Protein AF-A0A167JI01-F1 (afdb_monomer_lite)

pLDDT: mean 73.15, std 14.76, range [27.42, 93.0]

Organism: Phycomyces blakesleeanus (strain ATCC 8743b / DSM 1359 / FGSC 10004 / NBRC 33097 / NRRL 1555) (NCBI:txid763407)

Radius of gyration: 16.44 Å; chains: 1; bounding box: 38×36×46 Å

Structure (mmCIF, N/CA/C/O backbone):
data_AF-A0A167JI01-F1
#
_entry.id   AF-A0A167JI01-F1
#
loop_
_atom_site.group_PDB
_atom_site.id
_atom_site.type_symbol
_atom_site.label_atom_id
_atom_site.label_alt_id
_atom_site.label_comp_id
_atom_site.label_asym_id
_atom_site.label_entity_id
_atom_site.label_seq_id
_atom_site.pdbx_PDB_ins_code
_atom_site.Cartn_x
_atom_site.Cartn_y
_atom_site.Cartn_z
_atom_site.occupancy
_atom_site.B_iso_or_equiv
_atom_site.auth_seq_id
_atom_site.auth_comp_id
_atom_site.auth_asym_id
_atom_site.auth_atom_id
_atom_site.pdbx_PDB_model_num
ATOM 1 N N . MET A 1 1 ? 14.348 13.275 -2.120 1.00 27.42 1 MET A N 1
ATOM 2 C CA . MET A 1 1 ? 13.217 13.769 -1.313 1.00 27.42 1 MET A CA 1
ATOM 3 C C . MET A 1 1 ? 12.150 12.690 -1.395 1.00 27.42 1 MET A C 1
ATOM 5 O O . MET A 1 1 ? 11.510 12.573 -2.430 1.00 27.42 1 MET A O 1
ATOM 9 N N . LEU A 1 2 ? 12.089 11.801 -0.400 1.00 31.86 2 LEU A N 1
ATOM 10 C CA . LEU A 1 2 ? 10.989 10.843 -0.275 1.00 31.86 2 LEU A CA 1
ATOM 11 C C . LEU A 1 2 ? 9.763 11.673 0.114 1.00 31.86 2 LEU A C 1
ATOM 13 O O . LEU A 1 2 ? 9.708 12.192 1.224 1.00 31.86 2 LEU A O 1
ATOM 17 N N . PHE A 1 3 ? 8.833 11.881 -0.817 1.00 32.38 3 PHE A N 1
ATOM 18 C CA . PHE A 1 3 ? 7.494 12.361 -0.479 1.00 32.38 3 PHE A CA 1
ATOM 19 C C . PHE A 1 3 ? 6.767 11.195 0.205 1.00 32.38 3 PHE A C 1
ATOM 21 O O . PHE A 1 3 ? 6.041 10.438 -0.434 1.00 32.38 3 PHE A O 1
ATOM 28 N N . GLY A 1 4 ? 7.064 10.981 1.484 1.00 47.09 4 GLY A N 1
ATOM 29 C CA . GLY A 1 4 ? 6.397 9.988 2.316 1.00 47.09 4 GLY A CA 1
ATOM 30 C C . GLY A 1 4 ? 5.291 10.667 3.103 1.00 47.09 4 GLY A C 1
ATOM 31 O O . GLY A 1 4 ? 5.572 11.448 4.007 1.00 47.09 4 GLY A O 1
ATOM 32 N N . MET A 1 5 ? 4.036 10.401 2.751 1.00 54.34 5 MET A N 1
ATOM 33 C CA . MET A 1 5 ? 2.918 10.637 3.662 1.00 54.34 5 MET A CA 1
ATOM 34 C C . MET A 1 5 ? 3.061 9.638 4.812 1.00 54.34 5 MET A C 1
ATOM 36 O O . MET A 1 5 ? 2.648 8.491 4.672 1.00 54.34 5 MET A O 1
ATOM 40 N N . THR A 1 6 ? 3.716 10.009 5.908 1.00 59.12 6 THR A N 1
ATOM 41 C CA . THR A 1 6 ? 3.936 9.088 7.031 1.00 59.12 6 THR A CA 1
ATOM 42 C C . THR A 1 6 ? 2.622 8.827 7.766 1.00 59.12 6 THR A C 1
ATOM 44 O O . THR A 1 6 ? 1.889 9.755 8.103 1.00 59.12 6 THR A O 1
ATOM 47 N N . ILE A 1 7 ? 2.310 7.557 8.031 1.00 68.75 7 ILE A N 1
ATOM 48 C CA . ILE A 1 7 ? 1.155 7.187 8.856 1.00 68.75 7 ILE A CA 1
ATOM 49 C C . ILE A 1 7 ? 1.480 7.566 10.301 1.00 68.75 7 ILE A C 1
ATOM 51 O O . ILE A 1 7 ? 2.489 7.120 10.848 1.00 68.75 7 ILE A O 1
ATOM 55 N N . SER A 1 8 ? 0.642 8.393 10.928 1.00 69.19 8 SER A N 1
ATOM 56 C CA . SER A 1 8 ? 0.897 8.821 12.302 1.00 69.19 8 SER A CA 1
ATOM 57 C C . SER A 1 8 ? 0.802 7.633 13.277 1.00 69.19 8 SER A C 1
ATOM 59 O O . SER A 1 8 ? -0.097 6.796 13.142 1.00 69.19 8 SER A O 1
ATOM 61 N N . PRO A 1 9 ? 1.677 7.549 14.299 1.00 69.00 9 PRO A N 1
ATOM 62 C CA . PRO A 1 9 ? 1.661 6.431 15.243 1.00 69.00 9 PRO A CA 1
ATOM 63 C C . PRO A 1 9 ? 0.311 6.246 15.951 1.00 69.00 9 PRO A C 1
ATOM 65 O O . PRO A 1 9 ? -0.149 5.119 16.124 1.00 69.00 9 PRO A O 1
ATOM 68 N N . GLY A 1 10 ? -0.389 7.342 16.271 1.00 71.81 10 GLY A N 1
ATOM 69 C CA . GLY A 1 10 ? -1.728 7.292 16.873 1.00 71.81 10 GLY A CA 1
ATOM 70 C C . GLY A 1 10 ? -2.804 6.661 15.978 1.00 71.81 10 GLY A C 1
ATOM 71 O O . GLY A 1 10 ? -3.850 6.245 16.473 1.00 71.81 10 GLY A O 1
ATOM 72 N N . LYS A 1 11 ? -2.553 6.554 14.668 1.00 77.94 11 LYS A N 1
ATOM 73 C CA . LYS A 1 11 ? -3.486 5.985 13.692 1.00 77.94 11 LYS A CA 1
ATOM 74 C C . LYS A 1 11 ? -3.257 4.499 13.440 1.00 77.94 11 LYS A C 1
ATOM 76 O O . LYS A 1 11 ? -4.219 3.797 13.130 1.00 77.94 11 LYS A O 1
ATOM 81 N N . LEU A 1 12 ? -2.030 4.012 13.639 1.00 80.50 12 LEU A N 1
ATOM 82 C CA . LEU A 1 12 ? -1.641 2.620 13.384 1.00 80.50 12 LEU A CA 1
ATOM 83 C C . LEU A 1 12 ? -2.522 1.620 14.139 1.00 80.50 12 LEU A C 1
ATOM 85 O O . LEU A 1 12 ? -3.003 0.662 13.543 1.00 80.50 12 LEU A O 1
ATOM 89 N N . GLY A 1 13 ? -2.817 1.880 15.415 1.00 83.31 13 GLY A N 1
ATOM 90 C CA . GLY A 1 13 ? -3.699 1.014 16.204 1.00 83.31 13 GLY A CA 1
ATOM 91 C C . GLY A 1 13 ? -5.125 0.937 15.645 1.00 83.31 13 GLY A C 1
ATOM 92 O O . GLY A 1 13 ? -5.696 -0.148 15.553 1.00 83.31 13 GLY A O 1
ATOM 93 N N . LYS A 1 14 ? -5.688 2.072 15.203 1.00 87.44 14 LYS A N 1
ATOM 94 C CA . LYS A 1 14 ? -7.043 2.134 14.629 1.00 87.44 14 LYS A CA 1
ATOM 95 C C . LYS A 1 14 ? -7.128 1.350 13.322 1.00 87.44 14 LYS A C 1
ATOM 97 O O . LYS A 1 14 ? -8.061 0.573 13.132 1.00 87.44 14 LYS A O 1
ATOM 102 N N . VAL A 1 15 ? -6.159 1.544 12.428 1.00 86.50 15 VAL A N 1
ATOM 103 C CA . VAL A 1 15 ? -6.146 0.830 11.146 1.00 86.50 15 VAL A CA 1
ATOM 104 C C . VAL A 1 15 ? -5.854 -0.659 11.327 1.00 86.50 15 VAL A C 1
ATOM 106 O O . VAL A 1 15 ? -6.490 -1.482 10.672 1.00 86.50 15 VAL A O 1
ATOM 109 N N . ALA A 1 16 ? -4.976 -1.022 12.263 1.00 87.81 16 ALA A N 1
ATOM 110 C CA . ALA A 1 16 ? -4.672 -2.420 12.524 1.00 87.81 16 ALA A CA 1
ATOM 111 C C . ALA A 1 16 ? -5.862 -3.175 13.132 1.00 87.81 16 ALA A C 1
ATOM 113 O O . ALA A 1 16 ? -6.179 -4.281 12.690 1.00 87.81 16 ALA A O 1
ATOM 114 N N . SER A 1 17 ? -6.599 -2.542 14.054 1.00 89.62 17 SER A N 1
ATOM 115 C CA . SER A 1 17 ? -7.859 -3.093 14.572 1.00 89.62 17 SER A CA 1
ATOM 116 C C . SER A 1 17 ? -8.872 -3.319 13.452 1.00 89.62 17 SER A C 1
ATOM 118 O O . SER A 1 17 ? -9.456 -4.391 13.370 1.00 89.62 17 SER A O 1
ATOM 120 N N . ALA A 1 18 ? -9.031 -2.359 12.535 1.00 89.25 18 ALA A N 1
ATOM 121 C CA . ALA A 1 18 ? -9.982 -2.489 11.433 1.00 89.25 18 ALA A CA 1
ATOM 122 C C . ALA A 1 18 ? -9.645 -3.655 10.484 1.00 89.25 18 ALA A C 1
ATOM 124 O O . ALA A 1 18 ? -10.546 -4.306 9.955 1.00 89.25 18 ALA A O 1
ATOM 125 N N . ILE A 1 19 ? -8.356 -3.937 10.268 1.00 87.00 19 ILE A N 1
ATOM 126 C CA . ILE A 1 19 ? -7.903 -5.105 9.496 1.00 87.00 19 ILE A CA 1
ATOM 127 C C . ILE A 1 19 ? -8.186 -6.398 10.264 1.00 87.00 19 ILE A C 1
ATOM 129 O O . ILE A 1 19 ? -8.703 -7.357 9.685 1.00 87.00 19 ILE A O 1
ATOM 133 N N . TYR A 1 20 ? -7.898 -6.418 11.565 1.00 88.44 20 TYR A N 1
ATOM 134 C CA . TYR A 1 20 ? -8.162 -7.562 12.433 1.00 88.44 20 TYR A CA 1
ATOM 135 C C . TYR A 1 20 ? -9.647 -7.920 12.514 1.00 88.44 20 TYR A C 1
ATOM 137 O O . TYR A 1 20 ? -10.000 -9.082 12.320 1.00 88.44 20 TYR A O 1
ATOM 145 N N . ASP A 1 21 ? -10.523 -6.926 12.665 1.00 89.75 21 ASP A N 1
ATOM 146 C CA . ASP A 1 21 ? -11.980 -7.102 12.723 1.00 89.75 21 ASP A CA 1
ATOM 147 C C . ASP A 1 21 ? -12.563 -7.704 11.434 1.00 89.75 21 ASP A C 1
ATOM 149 O O . ASP A 1 21 ? -13.674 -8.241 11.430 1.00 89.75 21 ASP A O 1
ATOM 153 N N . LYS A 1 22 ? -11.816 -7.645 10.323 1.00 84.81 22 LYS A N 1
ATOM 154 C CA . LYS A 1 22 ? -12.181 -8.295 9.060 1.00 84.81 22 LYS A CA 1
ATOM 155 C C . LYS A 1 22 ? -11.692 -9.734 8.934 1.00 84.81 22 LYS A C 1
ATOM 157 O O . LYS A 1 22 ? -12.101 -10.388 7.982 1.00 84.81 22 LYS A O 1
ATOM 162 N N . GLY A 1 23 ? -10.908 -10.242 9.883 1.00 84.69 23 GLY A N 1
ATOM 163 C CA . GLY A 1 23 ? -10.422 -11.626 9.901 1.00 84.69 23 GLY A CA 1
ATOM 164 C C . GLY A 1 23 ? -8.921 -11.768 9.665 1.00 84.69 23 GLY A C 1
ATOM 165 O O . GLY A 1 23 ? -8.467 -12.830 9.241 1.00 84.69 23 GLY A O 1
ATOM 166 N N . ALA A 1 24 ? -8.135 -10.717 9.908 1.00 84.44 24 ALA A N 1
ATOM 167 C CA . ALA A 1 24 ? -6.694 -10.815 9.744 1.00 84.44 24 ALA A CA 1
ATOM 168 C C . ALA A 1 24 ? -6.040 -11.768 10.754 1.00 84.44 24 ALA A C 1
ATOM 170 O O . ALA A 1 24 ? -6.455 -11.874 11.902 1.00 84.44 24 ALA A O 1
ATOM 171 N N . ALA A 1 25 ? -4.948 -12.404 10.329 1.00 82.44 25 ALA A N 1
ATOM 172 C CA . ALA A 1 25 ? -4.182 -13.354 11.122 1.00 82.44 25 ALA A CA 1
ATOM 173 C C . ALA A 1 25 ? -3.492 -12.736 12.352 1.00 82.44 25 ALA A C 1
ATOM 175 O O . ALA A 1 25 ? -3.073 -13.478 13.238 1.00 82.44 25 ALA A O 1
ATOM 176 N N . SER A 1 26 ? -3.334 -11.406 12.411 1.00 84.38 26 SER A N 1
ATOM 177 C CA . SER A 1 26 ? -2.646 -10.733 13.514 1.00 84.38 26 SER A CA 1
ATOM 178 C C . SER A 1 26 ? -3.096 -9.281 13.712 1.00 84.38 26 SER A C 1
ATOM 180 O O . SER A 1 26 ? -3.499 -8.605 12.766 1.00 84.38 26 SER A O 1
ATOM 182 N N . LEU A 1 27 ? -2.981 -8.800 14.956 1.00 87.00 27 LEU A N 1
ATOM 183 C CA . LEU A 1 27 ? -3.328 -7.442 15.408 1.00 87.00 27 LEU A CA 1
ATOM 184 C C . LEU A 1 27 ? -2.295 -6.371 15.027 1.00 87.00 27 LEU A C 1
ATOM 186 O O . LEU A 1 27 ? -2.553 -5.185 15.197 1.00 87.00 27 LEU A O 1
ATOM 190 N N . ASN A 1 28 ? -1.116 -6.768 14.549 1.00 86.38 28 ASN A N 1
ATOM 191 C CA . ASN A 1 28 ? -0.039 -5.850 14.160 1.00 86.38 28 ASN A CA 1
ATOM 192 C C . ASN A 1 28 ? -0.050 -5.498 12.661 1.00 86.38 28 ASN A C 1
ATOM 194 O O . ASN A 1 28 ? 0.877 -4.838 12.192 1.00 86.38 28 ASN A O 1
ATOM 198 N N . ILE A 1 29 ? -1.055 -5.942 11.898 1.00 87.31 29 ILE A N 1
ATOM 199 C CA . ILE A 1 29 ? -1.135 -5.683 10.457 1.00 87.31 29 ILE A CA 1
ATOM 200 C C . ILE A 1 29 ? -1.861 -4.364 10.219 1.00 87.31 29 ILE A C 1
ATOM 202 O O . ILE A 1 29 ? -3.051 -4.281 10.488 1.00 87.31 29 ILE A O 1
ATOM 206 N N . PHE A 1 30 ? -1.171 -3.347 9.699 1.00 85.94 30 PHE A N 1
ATOM 207 C CA . PHE A 1 30 ? -1.713 -1.978 9.609 1.00 85.94 30 PHE A CA 1
ATOM 208 C C . PHE A 1 30 ? -2.047 -1.516 8.185 1.00 85.94 30 PHE A C 1
ATOM 210 O O . PHE A 1 30 ? -2.697 -0.483 8.005 1.00 85.94 30 PHE A O 1
ATOM 217 N N . GLY A 1 31 ? -1.610 -2.254 7.165 1.00 85.12 31 GLY A N 1
ATOM 218 C CA . GLY A 1 31 ? -1.768 -1.837 5.778 1.00 85.12 31 GLY A CA 1
ATOM 219 C C . GLY A 1 31 ? -1.583 -2.965 4.776 1.00 85.12 31 GLY A C 1
ATOM 220 O O . GLY A 1 31 ? -1.132 -4.065 5.108 1.00 85.12 31 GLY A O 1
ATOM 221 N N . LEU A 1 32 ? -1.953 -2.665 3.536 1.00 84.69 32 LEU A N 1
ATOM 222 C CA . LEU A 1 32 ? -1.812 -3.552 2.390 1.00 84.69 32 LEU A CA 1
ATOM 223 C C . LEU A 1 32 ? -0.719 -3.001 1.471 1.00 84.69 32 LEU A C 1
ATOM 225 O O . LEU A 1 32 ? -0.781 -1.833 1.095 1.00 84.69 32 LEU A O 1
ATOM 229 N N . ILE A 1 33 ? 0.270 -3.822 1.124 1.00 82.38 33 ILE A N 1
ATOM 230 C CA . ILE A 1 33 ? 1.331 -3.504 0.168 1.00 82.38 33 ILE A CA 1
ATOM 231 C C . ILE A 1 33 ? 1.055 -4.196 -1.163 1.00 82.38 33 ILE A C 1
ATOM 233 O O . ILE A 1 33 ? 0.655 -5.357 -1.212 1.00 82.38 33 ILE A O 1
ATOM 237 N N . ASP A 1 34 ? 1.289 -3.474 -2.247 1.00 78.19 34 ASP A N 1
ATOM 238 C CA . ASP A 1 34 ? 1.155 -3.995 -3.604 1.00 78.19 34 ASP A CA 1
ATOM 239 C C . ASP A 1 34 ? 2.204 -3.353 -4.543 1.00 78.19 34 ASP A C 1
ATOM 241 O O . ASP A 1 34 ? 2.864 -2.355 -4.221 1.00 78.19 34 ASP A O 1
ATOM 245 N N . GLY A 1 35 ? 2.422 -3.964 -5.700 1.00 75.94 35 GLY A N 1
ATOM 246 C CA . GLY A 1 35 ? 3.301 -3.462 -6.742 1.00 75.94 35 GLY A CA 1
ATOM 247 C C . GLY A 1 35 ? 2.508 -2.663 -7.768 1.00 75.94 35 GLY A C 1
ATOM 248 O O . GLY A 1 35 ? 1.653 -3.198 -8.465 1.00 75.94 35 GLY A O 1
ATOM 249 N N . THR A 1 36 ? 2.848 -1.391 -7.949 1.00 75.62 36 THR A N 1
ATOM 250 C CA . THR A 1 36 ? 2.280 -0.560 -9.011 1.00 75.62 36 THR A CA 1
ATOM 251 C C . THR A 1 36 ? 3.262 -0.341 -10.158 1.00 75.62 36 THR A C 1
ATOM 253 O O . THR A 1 36 ? 4.480 -0.309 -9.978 1.00 75.62 36 THR A O 1
ATOM 256 N N . MET A 1 37 ? 2.736 -0.199 -11.374 1.00 78.31 37 MET A N 1
ATOM 257 C CA . MET A 1 37 ? 3.528 0.013 -12.581 1.00 78.31 37 MET A CA 1
ATOM 258 C C . MET A 1 37 ? 3.148 1.330 -13.248 1.00 78.31 37 MET A C 1
ATOM 260 O O . MET A 1 37 ? 1.981 1.554 -13.566 1.00 78.31 37 MET A O 1
ATOM 264 N N . HIS A 1 38 ? 4.146 2.164 -13.521 1.00 82.50 38 HIS A N 1
ATOM 265 C CA . HIS A 1 38 ? 4.013 3.353 -14.349 1.00 82.50 38 HIS A CA 1
ATOM 266 C C . HIS A 1 38 ? 4.623 3.077 -15.721 1.00 82.50 38 HIS A C 1
ATOM 268 O O . HIS A 1 38 ? 5.831 2.867 -15.835 1.00 82.50 38 HIS A O 1
ATOM 274 N N . GLU A 1 39 ? 3.783 3.040 -16.752 1.00 87.31 39 GLU A N 1
ATOM 275 C CA . GLU A 1 39 ? 4.232 2.858 -18.129 1.00 87.31 39 GLU A CA 1
ATOM 276 C C . GLU A 1 39 ? 5.143 4.011 -18.560 1.00 87.31 39 GLU A C 1
ATOM 278 O O . GLU A 1 39 ? 4.874 5.179 -18.282 1.00 87.31 39 GLU A O 1
ATOM 283 N N . ILE A 1 40 ? 6.229 3.671 -19.249 1.00 88.25 40 ILE A N 1
ATOM 284 C CA . ILE A 1 40 ? 7.190 4.625 -19.791 1.00 88.25 40 ILE A CA 1
ATOM 285 C C . ILE A 1 40 ? 7.499 4.306 -21.250 1.00 88.25 40 ILE A C 1
ATOM 287 O O . ILE A 1 40 ? 7.406 3.164 -21.707 1.00 88.25 40 ILE A O 1
ATOM 291 N N . SER A 1 41 ? 7.969 5.318 -21.974 1.00 90.31 41 SER A N 1
ATOM 292 C CA . SER A 1 41 ? 8.601 5.110 -23.273 1.00 90.31 41 SER A CA 1
ATOM 293 C C . SER A 1 41 ? 9.796 4.162 -23.156 1.00 90.31 41 SER A C 1
ATOM 295 O O . SER A 1 41 ? 10.510 4.144 -22.151 1.00 90.31 41 SER A O 1
ATOM 297 N N . LYS A 1 42 ? 10.053 3.406 -24.228 1.00 90.12 42 LYS A N 1
ATOM 298 C CA . LYS A 1 42 ? 11.224 2.531 -24.342 1.00 90.12 42 LYS A CA 1
ATOM 299 C C . LYS A 1 42 ? 12.516 3.306 -24.015 1.00 90.12 42 LYS A C 1
ATOM 301 O O . LYS A 1 42 ? 12.807 4.280 -24.714 1.00 90.12 42 LYS A O 1
ATOM 306 N N . PRO A 1 43 ? 13.313 2.875 -23.017 1.00 89.38 43 PRO A N 1
ATOM 307 C CA . PRO A 1 43 ? 14.574 3.529 -22.688 1.00 89.38 43 PRO A CA 1
ATOM 308 C C . PRO A 1 43 ? 15.531 3.536 -23.889 1.00 89.38 43 PRO A C 1
ATOM 310 O O . PRO A 1 43 ? 15.697 2.516 -24.564 1.00 89.38 43 PRO A O 1
ATOM 313 N N . SER A 1 44 ? 16.178 4.675 -24.151 1.00 93.00 44 SER A N 1
ATOM 314 C CA . SER A 1 44 ? 17.136 4.834 -25.259 1.00 93.00 44 SER A CA 1
ATOM 315 C C . SER A 1 44 ? 18.468 4.118 -25.008 1.00 93.00 44 SER A C 1
ATOM 317 O O . SER A 1 44 ? 19.253 3.910 -25.933 1.00 93.00 44 SER A O 1
ATOM 319 N N . GLN A 1 45 ? 18.723 3.717 -23.762 1.00 91.94 45 GLN A N 1
ATOM 320 C CA . GLN A 1 45 ? 19.900 2.965 -23.357 1.00 91.94 45 GLN A CA 1
ATOM 321 C C . GLN A 1 45 ? 19.903 1.545 -23.947 1.00 91.94 45 GLN A C 1
ATOM 323 O O . GLN A 1 45 ? 18.895 1.026 -24.431 1.00 91.94 45 GLN A O 1
ATOM 328 N N . GLY A 1 46 ? 21.067 0.893 -23.890 1.00 90.00 46 GLY A N 1
ATOM 329 C CA . GLY A 1 46 ? 21.270 -0.431 -24.475 1.00 90.00 46 GLY A CA 1
ATOM 330 C C . GLY A 1 46 ? 20.394 -1.538 -23.873 1.00 90.00 46 GLY A C 1
ATOM 331 O O . GLY A 1 46 ? 19.767 -1.385 -22.824 1.00 90.00 46 GLY A O 1
ATOM 332 N N . ASN A 1 47 ? 20.428 -2.709 -24.518 1.00 88.06 47 ASN A N 1
ATOM 333 C CA . ASN A 1 47 ? 19.574 -3.868 -24.221 1.00 88.06 47 ASN A CA 1
ATOM 334 C C . ASN A 1 47 ? 19.504 -4.266 -22.737 1.00 88.06 47 ASN A C 1
ATOM 336 O O . ASN A 1 47 ? 18.479 -4.780 -22.303 1.00 88.06 47 ASN A O 1
ATOM 340 N N . LYS A 1 48 ? 20.570 -4.050 -21.955 1.00 87.31 48 LYS A N 1
ATOM 341 C CA . LYS A 1 48 ? 20.569 -4.338 -20.511 1.00 87.31 48 LYS A CA 1
ATOM 342 C C . LYS A 1 48 ? 19.533 -3.497 -19.758 1.00 87.31 48 LYS A C 1
ATOM 344 O O . LYS A 1 48 ? 18.764 -4.048 -18.983 1.00 87.31 48 LYS A O 1
ATOM 349 N N . VAL A 1 49 ? 19.488 -2.191 -20.026 1.00 84.88 49 VAL A N 1
ATOM 350 C CA . VAL A 1 49 ? 18.546 -1.265 -19.379 1.00 84.88 49 VAL A CA 1
ATOM 351 C C . VAL A 1 49 ? 17.127 -1.529 -19.871 1.00 84.88 49 VAL A C 1
ATOM 353 O O . VAL A 1 49 ? 16.213 -1.631 -19.065 1.00 84.88 49 VAL A O 1
ATOM 356 N N . GLN A 1 50 ? 16.941 -1.742 -21.176 1.00 87.56 50 GLN A N 1
ATOM 357 C CA . GLN A 1 50 ? 15.617 -2.060 -21.725 1.00 87.56 50 GLN A CA 1
ATOM 358 C C . GLN A 1 50 ? 15.021 -3.327 -21.103 1.00 87.56 50 GLN A C 1
ATOM 360 O O . GLN A 1 50 ? 13.862 -3.323 -20.708 1.00 87.56 50 GLN A O 1
ATOM 365 N N . LYS A 1 51 ? 15.819 -4.394 -20.948 1.00 85.81 51 LYS A N 1
ATOM 366 C CA . LYS A 1 51 ? 15.368 -5.637 -20.304 1.00 85.81 51 LYS A CA 1
ATOM 367 C C . LYS A 1 51 ? 14.957 -5.439 -18.846 1.00 85.81 51 LYS A C 1
ATOM 369 O O . LYS A 1 51 ? 14.027 -6.105 -18.413 1.00 85.81 51 LYS A O 1
ATOM 374 N N . ALA A 1 52 ? 15.622 -4.542 -18.118 1.00 83.62 52 ALA A N 1
ATOM 375 C CA . ALA A 1 52 ? 15.302 -4.270 -16.719 1.00 83.62 52 ALA A CA 1
ATOM 376 C C . ALA A 1 52 ? 13.928 -3.599 -16.544 1.00 83.62 52 ALA A C 1
ATOM 378 O O . ALA A 1 52 ? 13.207 -3.905 -15.603 1.00 83.62 52 ALA A O 1
ATOM 379 N N . PHE A 1 53 ? 13.532 -2.742 -17.489 1.00 85.75 53 PHE A N 1
ATOM 380 C CA . PHE A 1 53 ? 12.240 -2.048 -17.450 1.00 85.75 53 PHE A CA 1
ATOM 381 C C . PHE A 1 53 ? 11.149 -2.727 -18.282 1.00 85.75 53 PHE A C 1
ATOM 383 O O . PHE A 1 53 ? 10.037 -2.220 -18.351 1.00 85.75 53 PHE A O 1
ATOM 390 N N . ASN A 1 54 ? 11.433 -3.854 -18.934 1.00 84.56 54 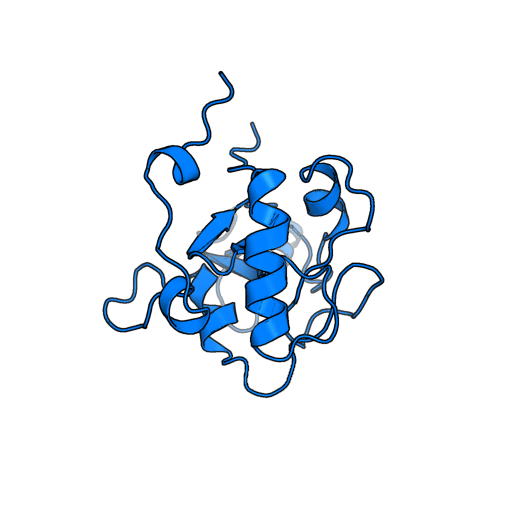ASN A N 1
ATOM 391 C CA . ASN A 1 54 ? 10.457 -4.540 -19.772 1.00 84.56 54 ASN A CA 1
ATOM 392 C C . ASN A 1 54 ? 9.466 -5.354 -18.924 1.00 84.56 54 ASN A C 1
ATOM 394 O O . ASN A 1 54 ? 9.848 -6.305 -18.240 1.00 84.56 54 ASN A O 1
ATOM 398 N N . ASN A 1 55 ? 8.176 -5.044 -19.029 1.00 81.31 55 ASN A N 1
ATOM 399 C CA . ASN A 1 55 ? 7.103 -5.900 -18.546 1.00 81.31 55 ASN A CA 1
ATOM 400 C C . ASN A 1 55 ? 6.708 -6.890 -19.649 1.00 81.31 55 ASN A C 1
ATOM 402 O O . ASN A 1 55 ? 5.868 -6.594 -20.500 1.00 81.31 55 ASN A O 1
ATOM 406 N N . GLY A 1 56 ? 7.295 -8.088 -19.607 1.00 78.75 56 GLY A N 1
ATOM 407 C CA . GLY A 1 56 ? 7.048 -9.129 -20.606 1.00 78.75 56 GLY A CA 1
ATOM 408 C C . GLY A 1 56 ? 5.583 -9.561 -20.726 1.00 78.75 56 GLY A C 1
ATOM 409 O O . GLY A 1 56 ? 5.166 -9.918 -21.820 1.00 78.75 56 GLY A O 1
ATOM 410 N N . CYS A 1 57 ? 4.800 -9.479 -19.644 1.00 75.69 57 CYS A N 1
ATOM 411 C CA . CYS A 1 57 ? 3.386 -9.867 -19.639 1.00 75.69 57 CYS A CA 1
ATOM 412 C C . CYS A 1 57 ? 2.497 -8.843 -20.368 1.00 75.69 57 CYS A C 1
ATOM 414 O O . CYS A 1 57 ? 1.540 -9.212 -21.039 1.00 75.69 57 CYS A O 1
ATOM 416 N N . LYS A 1 58 ? 2.835 -7.549 -20.271 1.00 77.62 58 LYS A N 1
ATOM 417 C CA . LYS A 1 58 ? 2.078 -6.452 -20.902 1.00 77.62 58 LYS A CA 1
ATOM 418 C C . LYS A 1 58 ? 2.737 -5.886 -22.168 1.00 77.62 58 LYS A C 1
ATOM 420 O O . LYS A 1 58 ? 2.213 -4.943 -22.745 1.00 77.62 58 LYS A O 1
ATOM 425 N N . HIS A 1 59 ? 3.874 -6.442 -22.592 1.00 84.62 59 HIS A N 1
ATOM 426 C CA . HIS A 1 59 ? 4.656 -6.004 -23.758 1.00 84.62 59 HIS A CA 1
ATOM 427 C C . HIS A 1 59 ? 5.006 -4.499 -23.779 1.00 84.62 59 HIS A C 1
ATOM 429 O O . HIS A 1 59 ? 5.109 -3.896 -24.847 1.00 84.62 59 HIS A O 1
ATOM 435 N N . LEU A 1 60 ? 5.220 -3.894 -22.608 1.00 87.56 60 LEU A N 1
ATOM 436 C CA . LEU A 1 60 ? 5.522 -2.465 -22.437 1.00 87.56 60 LEU A CA 1
ATOM 437 C C . LEU A 1 60 ? 6.717 -2.250 -21.506 1.00 87.56 60 LEU A C 1
ATOM 439 O O . LEU A 1 60 ? 7.106 -3.164 -20.777 1.00 87.56 60 LEU A O 1
ATOM 443 N N . HIS A 1 61 ? 7.289 -1.042 -21.503 1.00 88.62 61 HIS A N 1
ATOM 444 C CA . HIS A 1 61 ? 8.283 -0.666 -20.496 1.00 88.62 61 HIS A CA 1
ATOM 445 C C . HIS A 1 61 ? 7.588 0.021 -19.325 1.00 88.62 61 HIS A C 1
ATOM 447 O O . HIS A 1 61 ? 6.708 0.853 -19.532 1.00 88.62 61 HIS A O 1
ATOM 453 N N . ALA A 1 62 ? 7.974 -0.315 -18.100 1.00 86.31 62 ALA A N 1
ATOM 454 C CA . ALA A 1 62 ? 7.389 0.274 -16.909 1.00 86.31 62 ALA A CA 1
ATOM 455 C C . ALA A 1 62 ? 8.415 0.473 -15.798 1.00 86.31 62 ALA A C 1
ATOM 457 O O . ALA A 1 62 ? 9.294 -0.360 -15.573 1.00 86.31 62 ALA A O 1
ATOM 458 N N . LEU A 1 63 ? 8.237 1.566 -15.066 1.00 84.25 63 LEU A N 1
ATOM 459 C CA . LEU A 1 63 ? 8.799 1.751 -13.738 1.00 84.25 63 LEU A CA 1
ATOM 460 C C . LEU A 1 63 ? 7.908 1.020 -12.736 1.00 84.25 63 LEU A C 1
ATOM 462 O O . LEU A 1 63 ? 6.688 1.178 -12.763 1.00 84.25 63 LEU A O 1
ATOM 466 N N . LYS A 1 64 ? 8.511 0.219 -11.861 1.00 78.25 64 LYS A N 1
ATOM 467 C CA . LYS A 1 64 ? 7.797 -0.481 -10.793 1.00 78.25 64 LYS A CA 1
ATOM 468 C C . LYS A 1 64 ? 7.993 0.253 -9.483 1.00 78.25 64 LYS A C 1
ATOM 470 O O . LYS A 1 64 ? 9.131 0.498 -9.095 1.00 78.25 64 LYS A O 1
ATOM 475 N N . TYR A 1 65 ? 6.901 0.544 -8.804 1.00 79.44 65 TYR A N 1
ATOM 476 C CA . TYR A 1 65 ? 6.891 1.095 -7.461 1.00 79.44 65 TYR A CA 1
ATOM 477 C C . TYR A 1 65 ? 6.148 0.135 -6.548 1.00 79.44 65 TYR A C 1
ATOM 479 O O . TYR A 1 65 ? 5.362 -0.693 -7.005 1.00 79.44 65 TYR A O 1
ATOM 487 N N . GLN A 1 66 ? 6.386 0.258 -5.259 1.00 80.56 66 GLN A N 1
ATOM 488 C CA . GLN A 1 66 ? 5.516 -0.311 -4.244 1.00 80.56 66 GLN A CA 1
ATOM 489 C C . GLN A 1 66 ? 4.899 0.852 -3.475 1.00 80.56 66 GLN A C 1
ATOM 491 O O . GLN A 1 66 ? 5.467 1.946 -3.443 1.00 80.56 66 GLN A O 1
ATOM 496 N N . SER A 1 67 ? 3.738 0.624 -2.885 1.00 80.06 67 SER A N 1
ATOM 497 C CA . SER A 1 67 ? 3.171 1.551 -1.910 1.00 80.06 67 SER A CA 1
ATOM 498 C C . SER A 1 67 ? 2.310 0.800 -0.907 1.00 80.06 67 SER A C 1
ATOM 500 O O . SER A 1 67 ? 2.011 -0.381 -1.101 1.00 80.06 67 SER A O 1
ATOM 502 N N . ILE A 1 68 ?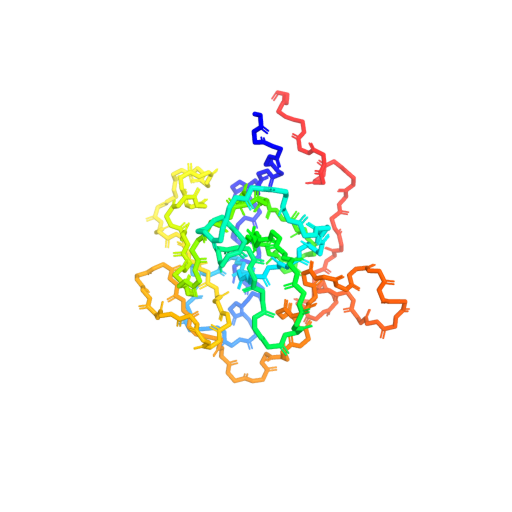 1.939 1.479 0.175 1.00 81.62 68 ILE A N 1
ATOM 503 C CA . ILE A 1 68 ? 1.051 0.940 1.204 1.00 81.62 68 ILE A CA 1
ATOM 504 C C . ILE A 1 68 ? -0.286 1.662 1.123 1.00 81.62 68 ILE A C 1
ATOM 506 O O . ILE A 1 68 ? -0.334 2.889 1.072 1.00 81.62 68 ILE A O 1
ATOM 510 N N . VAL A 1 69 ? -1.381 0.913 1.174 1.00 82.88 69 VAL A N 1
ATOM 511 C CA . VAL A 1 69 ? -2.721 1.453 1.403 1.00 82.88 69 VAL A CA 1
ATOM 512 C C . VAL A 1 69 ? -3.158 1.098 2.812 1.00 82.88 69 VAL A C 1
ATOM 514 O O . VAL A 1 69 ? -3.163 -0.073 3.195 1.00 82.88 69 VAL A O 1
ATOM 517 N N . THR A 1 70 ? -3.555 2.100 3.586 1.00 83.56 70 THR A N 1
ATOM 518 C CA . THR A 1 70 ? -4.190 1.871 4.879 1.00 83.56 70 THR A CA 1
ATOM 519 C C . THR A 1 70 ? -5.708 1.703 4.723 1.00 83.56 70 THR A C 1
ATOM 521 O O . THR A 1 70 ? -6.311 2.213 3.775 1.00 83.56 70 THR A O 1
ATOM 524 N N . PRO A 1 71 ? -6.359 0.996 5.655 1.00 84.81 71 PRO A N 1
ATOM 525 C CA . PRO A 1 71 ? -7.805 0.799 5.731 1.00 84.81 71 PRO A CA 1
ATOM 526 C C . PRO A 1 71 ? -8.678 2.032 5.527 1.00 84.81 71 PRO A C 1
ATOM 528 O O . PRO A 1 71 ? -9.738 1.926 4.927 1.00 84.81 71 PRO A O 1
ATOM 531 N N . ASP A 1 72 ? -8.251 3.199 5.993 1.00 81.00 72 ASP A N 1
ATOM 532 C CA . ASP A 1 72 ? -8.954 4.473 5.829 1.00 81.00 72 ASP A CA 1
ATOM 533 C C . ASP A 1 72 ? -8.769 5.093 4.432 1.00 81.00 72 ASP A C 1
ATOM 535 O O . ASP A 1 72 ? -9.409 6.086 4.110 1.00 81.00 72 ASP A O 1
ATOM 539 N N . GLY A 1 73 ? -7.958 4.488 3.562 1.00 77.75 73 GLY A N 1
ATOM 540 C CA . GLY A 1 73 ? -7.791 4.895 2.167 1.00 77.75 73 GLY A CA 1
ATOM 541 C C . GLY A 1 73 ? -6.631 5.855 1.910 1.00 77.75 73 GLY A C 1
ATOM 542 O O . GLY A 1 73 ? -6.555 6.416 0.815 1.00 77.75 73 GLY A O 1
ATOM 543 N N . ILE A 1 74 ? -5.716 6.045 2.867 1.00 78.88 74 ILE A N 1
ATOM 544 C CA . ILE A 1 74 ? -4.451 6.737 2.597 1.00 78.88 74 ILE A CA 1
ATOM 545 C C . ILE A 1 74 ? -3.549 5.791 1.804 1.00 78.88 74 ILE A C 1
ATOM 547 O O . ILE A 1 74 ? -3.244 4.685 2.246 1.00 78.88 74 ILE A O 1
ATOM 551 N N . THR A 1 75 ? -3.098 6.238 0.633 1.00 77.25 75 THR A N 1
ATOM 552 C CA . THR A 1 75 ? -1.972 5.615 -0.068 1.00 77.25 75 THR A CA 1
ATOM 553 C C . THR A 1 75 ? -0.699 6.327 0.365 1.00 77.25 75 THR A C 1
ATOM 555 O O . THR A 1 75 ? -0.475 7.484 0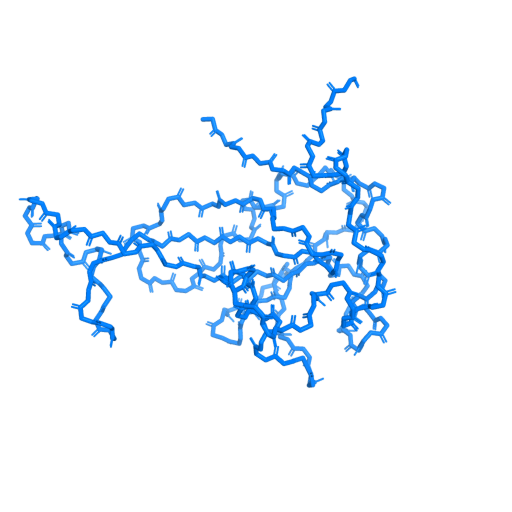.019 1.00 77.25 75 THR A O 1
ATOM 558 N N . SER A 1 76 ? 0.103 5.642 1.165 1.00 70.12 76 SER A N 1
ATOM 559 C CA . SER A 1 76 ? 1.341 6.134 1.752 1.00 70.12 76 SER A CA 1
ATOM 560 C C . SER A 1 76 ? 2.559 5.513 1.057 1.00 70.12 76 SER A C 1
ATOM 562 O O . SER A 1 76 ? 2.489 4.404 0.524 1.00 70.12 76 SER A O 1
ATOM 564 N N . ASN A 1 77 ? 3.682 6.238 1.111 1.00 66.19 77 ASN A N 1
ATOM 565 C CA . ASN A 1 77 ? 5.035 5.762 0.816 1.00 66.19 77 ASN A CA 1
ATOM 566 C C . ASN A 1 77 ? 5.188 5.089 -0.557 1.00 66.19 77 ASN A C 1
ATOM 568 O O . ASN A 1 77 ? 5.221 3.876 -0.666 1.00 66.19 77 ASN A O 1
ATOM 572 N N . PHE A 1 78 ? 5.352 5.857 -1.631 1.00 71.50 78 PHE A N 1
ATOM 573 C CA . PHE A 1 78 ? 5.802 5.263 -2.893 1.00 71.50 78 PHE A CA 1
ATOM 574 C C . PHE A 1 78 ? 7.302 4.987 -2.814 1.00 71.50 78 PHE A C 1
ATOM 576 O O . PHE A 1 78 ? 8.100 5.927 -2.863 1.00 71.50 78 PHE A O 1
ATOM 583 N N . LEU A 1 79 ? 7.693 3.718 -2.707 1.00 74.31 79 LEU A N 1
ATOM 584 C CA . LEU A 1 79 ? 9.094 3.323 -2.828 1.00 74.31 79 LEU A CA 1
ATOM 585 C C . LEU A 1 79 ? 9.396 2.768 -4.222 1.00 74.31 79 LEU A C 1
ATOM 587 O O . LEU A 1 79 ? 8.547 2.174 -4.890 1.00 74.31 79 LEU A O 1
ATOM 591 N N . GLY A 1 80 ? 10.627 3.003 -4.671 1.00 75.38 80 GLY A N 1
ATOM 592 C CA . GLY A 1 80 ? 11.076 2.746 -6.036 1.00 75.38 80 GLY A CA 1
ATOM 593 C C . GLY A 1 80 ? 11.417 4.036 -6.808 1.00 75.38 80 GLY A C 1
ATOM 594 O O . GLY A 1 80 ? 11.533 5.108 -6.214 1.00 75.38 80 GLY A O 1
ATOM 595 N N . PRO A 1 81 ? 11.609 3.958 -8.136 1.00 74.31 81 PRO A N 1
ATOM 596 C CA . PRO A 1 81 ? 11.374 2.782 -8.961 1.00 74.31 81 PRO A CA 1
ATOM 597 C C . PRO A 1 81 ? 12.413 1.677 -8.736 1.00 74.31 81 PRO A C 1
ATOM 599 O O . PRO A 1 81 ? 13.608 1.949 -8.607 1.00 74.31 81 PRO A O 1
ATOM 602 N N . TYR A 1 82 ? 11.966 0.424 -8.731 1.00 76.00 82 TYR A N 1
ATOM 603 C CA . TYR A 1 82 ? 12.836 -0.743 -8.611 1.00 76.00 82 TYR A CA 1
ATOM 604 C C . TYR A 1 82 ? 13.187 -1.314 -9.989 1.00 76.00 82 TYR A C 1
ATOM 606 O O . TYR A 1 82 ? 12.343 -1.415 -10.879 1.00 76.00 82 TYR A O 1
ATOM 614 N N . VAL A 1 83 ? 14.466 -1.654 -10.166 1.00 67.50 83 VAL A N 1
ATOM 615 C CA . VAL A 1 83 ? 15.044 -2.113 -11.444 1.00 67.50 83 VAL A CA 1
ATOM 616 C C . VAL A 1 83 ? 14.874 -3.623 -11.638 1.00 67.50 83 VAL A C 1
ATOM 618 O O . VAL A 1 83 ? 14.983 -4.117 -12.759 1.00 67.50 83 VAL A O 1
ATOM 621 N N . ASP A 1 84 ? 14.636 -4.374 -10.563 1.00 62.22 84 ASP A N 1
ATOM 622 C CA . ASP A 1 84 ? 14.549 -5.827 -10.628 1.00 62.22 84 ASP A CA 1
ATOM 623 C C . ASP A 1 84 ? 13.105 -6.340 -10.782 1.00 62.22 84 ASP A C 1
ATOM 625 O O . ASP A 1 84 ? 12.109 -5.685 -10.471 1.00 62.22 84 ASP A O 1
ATOM 629 N N . SER A 1 85 ? 13.000 -7.527 -11.376 1.00 51.81 85 SER A N 1
ATOM 630 C CA . SER A 1 85 ? 11.745 -8.226 -11.629 1.00 51.81 85 SER A CA 1
ATOM 631 C C . SER A 1 85 ? 11.342 -9.154 -10.489 1.00 51.81 85 SER A C 1
ATOM 633 O O . SER A 1 85 ? 10.395 -9.921 -10.667 1.00 51.81 85 SER A O 1
ATOM 635 N N . ARG A 1 86 ? 12.091 -9.174 -9.383 1.00 56.38 86 ARG A N 1
ATOM 636 C CA . ARG A 1 86 ? 11.787 -10.078 -8.284 1.00 56.38 86 ARG A CA 1
ATOM 637 C C . ARG A 1 86 ? 10.699 -9.411 -7.462 1.00 56.38 86 ARG A C 1
ATOM 639 O O . ARG A 1 86 ? 10.820 -8.263 -7.064 1.00 56.38 86 ARG A O 1
ATOM 646 N N . HIS A 1 87 ? 9.611 -10.137 -7.251 1.00 57.06 87 HIS A N 1
ATOM 647 C CA . HIS A 1 87 ? 8.458 -9.750 -6.436 1.00 57.06 87 HIS A CA 1
ATOM 648 C C . HIS A 1 87 ? 8.823 -9.632 -4.941 1.00 57.06 87 HIS A C 1
ATOM 650 O O . HIS A 1 87 ? 8.000 -9.870 -4.066 1.00 57.06 87 HIS A O 1
ATOM 656 N N . GLU A 1 88 ? 10.081 -9.321 -4.625 1.00 60.91 88 GLU A N 1
ATOM 657 C CA . GLU A 1 88 ? 10.552 -9.136 -3.267 1.00 60.91 88 GLU A CA 1
ATOM 658 C C . GLU A 1 88 ? 10.008 -7.790 -2.785 1.00 60.91 88 GLU A C 1
ATOM 660 O O . GLU A 1 88 ? 10.397 -6.714 -3.248 1.00 60.91 88 GLU A O 1
ATOM 665 N N . ALA A 1 89 ? 9.032 -7.849 -1.882 1.00 65.75 89 ALA A N 1
ATOM 666 C CA . ALA A 1 89 ? 8.633 -6.678 -1.127 1.00 65.75 89 ALA A CA 1
ATOM 667 C C . ALA A 1 89 ? 9.835 -6.174 -0.339 1.00 65.75 89 ALA A C 1
ATOM 669 O O . ALA A 1 89 ? 10.452 -6.929 0.417 1.00 65.75 89 ALA A O 1
ATOM 670 N N . ARG A 1 90 ? 10.119 -4.878 -0.441 1.00 76.00 90 ARG A N 1
ATOM 671 C CA . ARG A 1 90 ? 11.115 -4.233 0.417 1.00 76.00 90 ARG A CA 1
ATOM 672 C C . ARG A 1 90 ? 10.461 -3.712 1.688 1.00 76.00 90 ARG A C 1
ATOM 674 O O . ARG A 1 90 ? 10.551 -2.534 1.999 1.00 76.00 90 ARG A O 1
ATOM 681 N N . VAL A 1 91 ? 9.759 -4.600 2.398 1.00 74.50 91 VAL A N 1
ATOM 682 C CA . VAL A 1 91 ? 8.939 -4.246 3.573 1.00 74.50 91 VAL A CA 1
ATOM 683 C C . VAL A 1 91 ? 9.749 -3.519 4.636 1.00 74.50 91 VAL A C 1
ATOM 685 O O . VAL A 1 91 ? 9.260 -2.548 5.193 1.00 74.50 91 VAL A O 1
ATOM 688 N N . GLU A 1 92 ? 10.993 -3.933 4.867 1.00 75.38 92 GLU A N 1
ATOM 689 C CA . GLU A 1 92 ? 11.868 -3.288 5.851 1.00 75.38 92 GLU A CA 1
ATOM 690 C C . GLU A 1 92 ? 12.071 -1.789 5.550 1.00 75.38 92 GLU A C 1
ATOM 692 O O . GLU A 1 92 ? 12.004 -0.977 6.467 1.00 75.38 92 GLU A O 1
ATOM 697 N N . GLU A 1 93 ? 12.176 -1.388 4.270 1.00 77.44 93 GLU A N 1
ATOM 698 C CA . GLU A 1 93 ? 12.293 0.033 3.883 1.00 77.44 93 GLU A CA 1
ATOM 699 C C . GLU A 1 93 ? 11.047 0.849 4.292 1.00 77.44 93 GLU A C 1
ATOM 701 O O . GLU A 1 93 ? 11.135 2.059 4.489 1.00 77.44 93 GLU A O 1
ATOM 706 N N . TYR A 1 94 ? 9.883 0.206 4.429 1.00 75.31 94 TYR A N 1
ATOM 707 C CA . TYR A 1 94 ? 8.662 0.845 4.924 1.00 75.31 94 TYR A CA 1
ATOM 708 C C . TYR A 1 94 ? 8.590 0.897 6.442 1.00 75.31 94 TYR A C 1
ATOM 710 O O . TYR A 1 94 ? 8.062 1.865 6.988 1.00 75.31 94 TYR A O 1
ATOM 718 N N . LEU A 1 95 ? 9.076 -0.144 7.116 1.00 72.38 95 LEU A N 1
ATOM 719 C CA . LEU A 1 95 ? 9.057 -0.215 8.573 1.00 72.38 95 LEU A CA 1
ATOM 720 C C . LEU A 1 95 ? 10.004 0.807 9.192 1.00 72.38 95 LEU A C 1
ATOM 722 O O . LEU A 1 95 ? 9.633 1.406 10.190 1.00 72.38 95 LEU A O 1
ATOM 726 N N . ASP A 1 96 ? 11.140 1.096 8.553 1.00 69.38 96 ASP A N 1
ATOM 727 C CA . ASP A 1 96 ? 12.054 2.168 8.976 1.00 69.38 96 ASP A CA 1
ATOM 728 C C . ASP A 1 96 ? 11.393 3.564 8.971 1.00 69.38 96 ASP A C 1
ATOM 730 O O . ASP A 1 96 ? 11.835 4.476 9.671 1.00 69.38 96 ASP A O 1
ATOM 734 N N . ILE A 1 97 ? 10.336 3.757 8.173 1.00 64.75 97 ILE A N 1
ATOM 735 C CA . ILE A 1 97 ? 9.577 5.018 8.088 1.00 64.75 97 ILE A CA 1
ATOM 736 C C . ILE A 1 97 ? 8.502 5.091 9.184 1.00 64.75 97 ILE A C 1
ATOM 738 O O . ILE A 1 97 ? 8.057 6.182 9.553 1.00 64.75 97 ILE A O 1
ATOM 742 N N . VAL A 1 98 ? 8.067 3.944 9.710 1.00 64.75 98 VAL A N 1
ATOM 743 C CA . VAL A 1 98 ? 7.086 3.869 10.791 1.00 64.75 98 VAL A CA 1
ATOM 744 C C . VAL A 1 98 ? 7.832 3.999 12.127 1.00 64.75 98 VAL A C 1
ATOM 746 O O . VAL A 1 98 ? 8.708 3.189 12.410 1.00 64.75 98 VAL A O 1
ATOM 749 N N . PRO A 1 99 ? 7.533 5.012 12.961 1.00 60.72 99 PRO A N 1
ATOM 750 C CA . PRO A 1 99 ? 8.264 5.224 14.208 1.00 60.72 99 PRO A CA 1
ATOM 751 C C . PRO A 1 99 ? 8.140 4.031 15.165 1.00 60.72 99 PRO A C 1
ATOM 753 O O . PRO A 1 99 ? 7.110 3.356 15.197 1.00 60.72 99 PRO A O 1
ATOM 756 N N . ASP A 1 100 ? 9.211 3.822 15.939 1.00 56.19 100 ASP A N 1
ATOM 757 C CA . ASP A 1 100 ? 9.453 2.683 16.830 1.00 56.19 100 ASP A CA 1
ATOM 758 C C . ASP A 1 100 ? 8.214 2.325 17.667 1.00 56.19 100 ASP A C 1
ATOM 760 O O . ASP A 1 100 ? 7.729 3.119 18.479 1.00 56.19 100 ASP A O 1
ATOM 764 N N . ALA A 1 101 ? 7.671 1.136 17.422 1.00 57.22 101 ALA A N 1
ATOM 765 C CA . ALA A 1 101 ? 6.457 0.643 18.050 1.00 57.22 101 ALA A CA 1
ATOM 766 C C . ALA A 1 101 ? 6.751 -0.641 18.824 1.00 57.22 101 ALA A C 1
ATOM 768 O O . ALA A 1 101 ? 7.498 -1.500 18.362 1.00 57.22 101 ALA A O 1
ATOM 769 N N . GLU A 1 102 ? 6.124 -0.794 19.994 1.00 54.31 102 GLU A N 1
ATOM 770 C CA . GLU A 1 102 ? 6.370 -1.903 20.934 1.00 54.31 102 GLU A CA 1
ATOM 771 C C . GLU A 1 102 ? 6.115 -3.306 20.340 1.00 54.31 102 GLU A C 1
ATOM 773 O O . GLU A 1 102 ? 6.632 -4.302 20.849 1.00 54.31 102 GLU A O 1
ATOM 778 N N . LEU A 1 103 ? 5.353 -3.396 19.243 1.00 57.47 103 LEU A N 1
ATOM 779 C CA . LEU A 1 103 ? 5.216 -4.587 18.406 1.00 57.47 103 LEU A CA 1
ATOM 780 C C . LEU A 1 103 ? 5.706 -4.265 16.987 1.00 57.47 103 LEU A C 1
ATOM 782 O O . LEU A 1 103 ? 5.319 -3.225 16.451 1.00 57.47 103 LEU A O 1
ATOM 786 N N . PRO A 1 104 ? 6.479 -5.155 16.330 1.00 70.50 104 PRO A N 1
ATOM 787 C CA . PRO A 1 104 ? 6.875 -4.935 14.947 1.00 70.50 104 PRO A CA 1
ATOM 788 C C . PRO A 1 104 ? 5.616 -4.957 14.082 1.00 70.50 104 PRO A C 1
ATOM 790 O O . PRO A 1 104 ? 4.959 -5.992 13.961 1.00 70.50 104 PRO A O 1
ATOM 793 N N . PHE A 1 105 ? 5.245 -3.809 13.527 1.00 80.06 105 PHE A N 1
ATOM 794 C CA . PHE A 1 105 ? 4.138 -3.696 12.589 1.00 80.06 105 PHE A CA 1
ATOM 795 C C . PHE A 1 105 ? 4.385 -4.554 11.338 1.00 80.06 105 PHE A C 1
ATOM 797 O O . PHE A 1 105 ? 5.525 -4.805 10.948 1.00 80.06 105 PHE A O 1
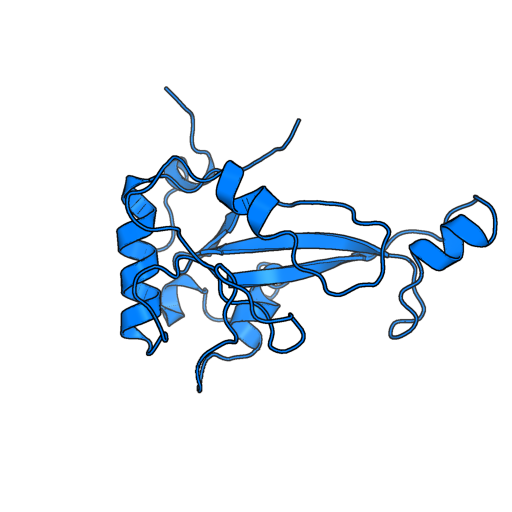ATOM 804 N N . ALA A 1 106 ? 3.307 -5.023 10.714 1.00 86.19 106 ALA A N 1
ATOM 805 C CA . ALA A 1 106 ? 3.353 -5.884 9.540 1.00 86.19 106 ALA A CA 1
ATOM 806 C C . ALA A 1 106 ? 2.357 -5.442 8.457 1.00 86.19 106 ALA A C 1
ATOM 808 O O . ALA A 1 106 ? 1.450 -4.640 8.696 1.00 86.19 106 ALA A O 1
ATOM 809 N N . LEU A 1 107 ? 2.528 -5.984 7.254 1.00 86.25 107 LEU A N 1
ATOM 810 C CA . LEU A 1 107 ? 1.710 -5.691 6.079 1.00 86.25 107 LEU A CA 1
ATOM 811 C C . LEU A 1 107 ? 1.086 -6.963 5.511 1.00 86.25 107 LEU A C 1
ATOM 813 O O . LEU A 1 107 ? 1.632 -8.056 5.670 1.00 86.25 107 LEU A O 1
ATOM 817 N N . TYR A 1 108 ? -0.024 -6.806 4.794 1.00 87.50 108 TYR A N 1
ATOM 818 C CA . TYR A 1 108 ? -0.492 -7.816 3.848 1.00 87.50 108 TYR A CA 1
ATOM 819 C C . TYR A 1 108 ? 0.014 -7.510 2.450 1.00 87.50 108 TYR A C 1
ATOM 821 O O . 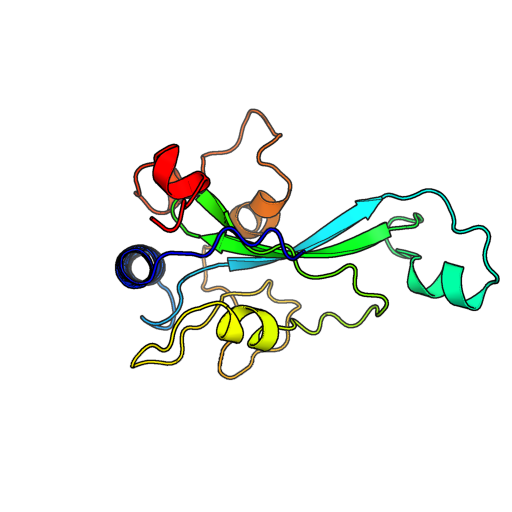TYR A 1 108 ? -0.241 -6.421 1.949 1.00 87.50 108 TYR A O 1
ATOM 829 N N . GLY A 1 109 ? 0.688 -8.466 1.821 1.00 81.06 109 GLY A N 1
ATOM 830 C CA . GLY A 1 109 ? 1.039 -8.403 0.403 1.00 81.06 109 GLY A CA 1
ATOM 831 C C . GLY A 1 109 ? 0.055 -9.193 -0.446 1.00 81.06 109 GLY A C 1
ATOM 832 O O . GLY A 1 109 ? -0.665 -10.035 0.079 1.00 81.06 109 GLY A O 1
ATOM 833 N N . ASP A 1 110 ? 0.051 -8.961 -1.755 1.00 74.81 110 ASP A N 1
ATOM 834 C CA . ASP A 1 110 ? -0.531 -9.901 -2.722 1.00 74.81 110 ASP A CA 1
ATOM 835 C C . ASP A 1 110 ? 0.012 -11.345 -2.503 1.00 74.81 110 ASP A C 1
ATOM 837 O O . ASP A 1 110 ? 1.156 -11.500 -2.064 1.00 74.81 110 ASP A O 1
ATOM 841 N N . PRO A 1 111 ? -0.762 -12.417 -2.769 1.00 73.25 111 PRO A N 1
ATOM 842 C CA . PRO A 1 111 ? -0.293 -13.798 -2.594 1.00 73.25 111 PRO A CA 1
ATOM 843 C C . PRO A 1 111 ? 1.006 -14.154 -3.337 1.00 73.25 111 PRO A C 1
ATOM 845 O O . PRO A 1 111 ? 1.691 -15.093 -2.927 1.00 73.25 111 PRO A O 1
ATOM 848 N N . ASP A 1 112 ? 1.361 -13.420 -4.396 1.00 72.25 112 ASP A N 1
ATOM 849 C CA . ASP A 1 112 ? 2.621 -13.605 -5.128 1.00 72.25 112 ASP A CA 1
ATOM 850 C C . ASP A 1 112 ? 3.858 -13.123 -4.338 1.00 72.25 112 ASP A C 1
ATOM 852 O O . ASP A 1 112 ? 5.001 -13.407 -4.723 1.00 72.25 112 ASP A O 1
ATOM 856 N N . TYR A 1 113 ? 3.665 -12.410 -3.223 1.00 75.38 113 TYR A N 1
ATOM 857 C CA . TYR A 1 113 ? 4.745 -12.031 -2.319 1.00 75.38 113 TYR A CA 1
ATOM 858 C C . TYR A 1 113 ? 5.182 -13.192 -1.419 1.00 75.38 113 TYR A C 1
ATOM 860 O O . TYR A 1 113 ? 4.379 -13.935 -0.855 1.00 75.38 113 TYR A O 1
ATOM 868 N N . MET A 1 114 ? 6.494 -13.305 -1.199 1.00 74.44 114 MET A N 1
ATOM 869 C CA . MET A 1 114 ? 7.029 -14.246 -0.214 1.00 74.44 114 MET A CA 1
ATOM 870 C C . MET A 1 114 ? 6.681 -13.792 1.209 1.00 74.44 114 MET A C 1
ATOM 872 O O . MET A 1 114 ? 7.028 -12.684 1.614 1.00 74.44 114 MET A O 1
ATOM 876 N N . ILE A 1 115 ? 6.046 -14.677 1.980 1.00 77.31 115 ILE A N 1
ATOM 877 C CA . ILE A 1 115 ? 5.734 -14.449 3.398 1.00 77.31 115 ILE A CA 1
ATOM 878 C C . ILE A 1 115 ? 7.034 -14.231 4.190 1.00 77.31 115 ILE A C 1
ATOM 880 O O . ILE A 1 115 ? 8.007 -14.972 4.027 1.00 77.31 115 ILE A O 1
ATOM 884 N N . SER A 1 116 ? 7.042 -13.232 5.073 1.00 78.81 116 SER A N 1
ATOM 885 C CA . SER A 1 116 ? 8.169 -12.894 5.950 1.00 78.81 116 SER A CA 1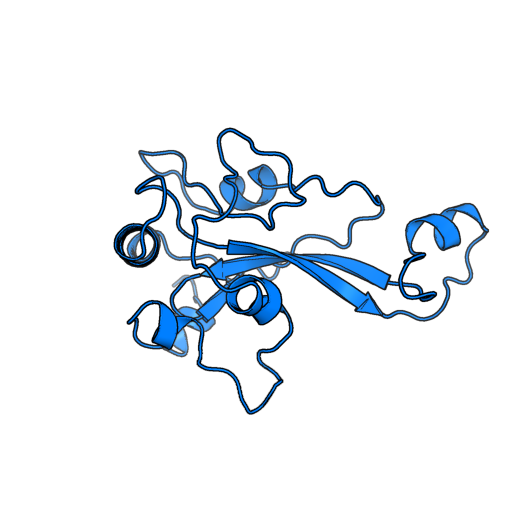
ATOM 886 C C . SER A 1 116 ? 7.682 -12.521 7.357 1.00 78.81 116 SER A C 1
ATOM 888 O O . SER A 1 116 ? 6.485 -12.530 7.634 1.00 78.81 116 SER A O 1
ATOM 890 N N . LYS A 1 117 ? 8.598 -12.168 8.273 1.00 78.25 117 LYS A N 1
ATOM 891 C CA . LYS A 1 117 ? 8.245 -11.742 9.643 1.00 78.25 117 LYS A CA 1
ATOM 892 C C . LYS A 1 117 ? 7.266 -10.557 9.660 1.00 78.25 117 LYS A C 1
ATOM 894 O O . LYS A 1 117 ? 6.429 -10.470 10.557 1.00 78.25 117 LYS A O 1
ATOM 899 N N . CYS A 1 118 ? 7.378 -9.671 8.674 1.00 84.00 118 CYS A N 1
ATOM 900 C CA . CYS A 1 118 ? 6.614 -8.431 8.598 1.00 84.00 118 CYS A CA 1
ATOM 901 C C . CYS A 1 118 ? 5.688 -8.374 7.372 1.00 84.00 118 CYS A C 1
ATOM 903 O O . CYS A 1 118 ? 5.091 -7.333 7.104 1.00 84.00 118 CYS A O 1
ATOM 905 N N . LEU A 1 119 ? 5.558 -9.483 6.634 1.00 84.56 119 LEU A N 1
ATOM 906 C CA . LEU A 1 119 ? 4.705 -9.593 5.455 1.00 84.56 119 LEU A CA 1
ATOM 907 C C . LEU A 1 119 ? 3.895 -10.882 5.486 1.00 84.56 119 LEU A C 1
ATOM 909 O O . LEU A 1 119 ? 4.453 -11.977 5.457 1.00 84.56 119 LEU A O 1
ATOM 913 N N . TYR A 1 120 ? 2.579 -10.739 5.484 1.00 84.00 120 TYR A N 1
ATOM 914 C CA . TYR A 1 120 ? 1.638 -11.847 5.489 1.00 84.00 120 TYR A CA 1
ATOM 915 C C . TYR A 1 120 ? 0.944 -11.974 4.130 1.00 84.00 120 TYR A C 1
ATOM 917 O O . TYR A 1 120 ? 0.799 -10.995 3.396 1.00 84.00 120 TYR A O 1
ATOM 925 N N . SER A 1 121 ? 0.471 -13.183 3.826 1.00 79.38 121 SER A N 1
ATOM 926 C CA . SER A 1 121 ? -0.485 -13.420 2.738 1.00 79.38 121 SER A CA 1
ATOM 927 C C . SER A 1 121 ? -1.882 -12.965 3.172 1.00 79.38 121 SER A C 1
ATOM 929 O O . SER A 1 121 ? -2.204 -13.125 4.351 1.00 79.38 121 SER A O 1
ATOM 931 N N . PRO A 1 122 ? -2.740 -12.462 2.267 1.00 73.38 122 PRO A N 1
ATOM 932 C CA . PRO A 1 122 ? -4.080 -12.009 2.620 1.00 73.38 122 PRO A CA 1
ATOM 933 C C . PRO A 1 122 ? -4.920 -13.148 3.206 1.00 73.38 122 PRO A C 1
ATOM 935 O O . PRO A 1 122 ? -4.750 -14.309 2.831 1.00 73.38 122 PRO A O 1
ATOM 938 N N . PHE A 1 123 ? -5.853 -12.809 4.096 1.00 71.00 123 PHE A N 1
ATOM 939 C CA . PHE A 1 123 ? -6.840 -13.755 4.621 1.00 71.00 123 PHE A CA 1
ATOM 940 C C . PHE A 1 123 ? -8.009 -13.957 3.639 1.00 71.00 123 PHE A C 1
ATOM 942 O O . PHE A 1 123 ? -8.229 -13.150 2.729 1.00 71.00 123 PHE A O 1
ATOM 949 N N . GLU A 1 124 ? -8.768 -15.043 3.815 1.00 67.25 124 GLU A N 1
ATOM 950 C CA . GLU A 1 124 ? -9.888 -15.379 2.931 1.00 67.25 124 GLU A CA 1
ATOM 951 C C . GLU A 1 124 ? -10.950 -14.269 2.885 1.00 67.25 124 GLU A C 1
ATOM 953 O O . GLU A 1 124 ? -11.345 -13.707 3.903 1.00 67.25 124 GLU A O 1
ATOM 958 N N . GLY A 1 125 ? -11.446 -13.963 1.684 1.00 62.84 125 GLY A N 1
ATOM 959 C CA . GLY A 1 125 ? -12.518 -12.983 1.488 1.00 62.84 125 GLY A CA 1
ATOM 960 C C . GLY A 1 125 ? -12.058 -11.532 1.319 1.00 62.84 125 GLY A C 1
ATOM 961 O O . GLY A 1 125 ? -12.882 -10.689 0.958 1.00 62.84 125 GLY A O 1
ATOM 962 N N . VAL A 1 126 ? -10.762 -11.224 1.471 1.00 64.00 126 VAL A N 1
ATOM 963 C CA . VAL A 1 126 ? -10.227 -9.935 1.005 1.00 64.00 126 VAL A CA 1
ATOM 964 C C . VAL A 1 126 ? -10.241 -9.931 -0.516 1.00 64.00 126 VAL A C 1
ATOM 966 O O . VAL A 1 126 ? -9.514 -10.674 -1.171 1.00 64.00 126 VAL A O 1
ATOM 969 N N . SER A 1 127 ? -11.093 -9.089 -1.094 1.00 59.06 127 SER A N 1
ATOM 970 C CA . SER A 1 127 ? -11.156 -8.942 -2.543 1.00 59.06 127 SER A CA 1
ATOM 971 C C . SER A 1 127 ? -9.797 -8.506 -3.094 1.00 59.06 127 SER A C 1
ATOM 973 O O . SER A 1 127 ? -9.221 -7.527 -2.613 1.00 59.06 127 SER A O 1
ATOM 975 N N . LEU A 1 128 ? -9.353 -9.136 -4.190 1.00 54.00 128 LEU A N 1
ATOM 976 C CA . LEU A 1 128 ? -8.246 -8.632 -5.010 1.00 54.00 128 LEU A CA 1
ATOM 977 C C . LEU A 1 128 ? -8.443 -7.149 -5.358 1.00 54.00 128 LEU A C 1
ATOM 979 O O . LEU A 1 128 ? -7.472 -6.446 -5.593 1.00 54.00 128 LEU A O 1
ATOM 983 N N . SER A 1 129 ? -9.680 -6.638 -5.390 1.00 49.75 129 SER A N 1
ATOM 984 C CA . SER A 1 129 ? -9.953 -5.215 -5.602 1.00 49.75 129 SER A CA 1
ATOM 985 C C . SER A 1 129 ? -9.379 -4.308 -4.512 1.00 49.75 129 SER A C 1
ATOM 987 O O . SER A 1 129 ? -9.078 -3.171 -4.837 1.00 49.75 129 SER A O 1
ATOM 989 N N . VAL A 1 130 ? -9.239 -4.770 -3.262 1.00 55.06 130 VAL A N 1
ATOM 990 C CA . VAL A 1 130 ? -8.629 -4.000 -2.160 1.00 55.06 130 VAL A CA 1
ATOM 991 C C . VAL A 1 130 ? -7.121 -3.852 -2.382 1.00 55.06 130 VAL A C 1
ATOM 993 O O . VAL A 1 130 ? -6.596 -2.764 -2.177 1.00 55.06 130 VAL A O 1
ATOM 996 N N . PHE A 1 131 ? -6.450 -4.886 -2.900 1.00 54.44 131 PHE A N 1
ATOM 997 C CA . PHE A 1 131 ? -5.050 -4.805 -3.344 1.00 54.44 131 PHE A CA 1
ATOM 998 C C . PHE A 1 131 ? -4.915 -3.964 -4.623 1.00 54.44 131 PHE A C 1
ATOM 1000 O O . PHE A 1 131 ? -4.211 -2.961 -4.651 1.00 54.44 131 PHE A O 1
ATOM 1007 N N . ASN A 1 132 ? -5.748 -4.242 -5.630 1.00 51.06 132 ASN A N 1
ATOM 1008 C CA . ASN A 1 132 ? -5.818 -3.478 -6.880 1.00 51.06 132 ASN A CA 1
ATOM 1009 C C . ASN A 1 132 ? -6.318 -2.023 -6.704 1.00 51.06 132 ASN A C 1
ATOM 1011 O O . ASN A 1 132 ? -6.335 -1.257 -7.674 1.00 51.06 132 ASN A O 1
ATOM 1015 N N . ASN A 1 133 ? -6.772 -1.619 -5.511 1.00 47.62 133 ASN A N 1
ATOM 1016 C CA . ASN A 1 133 ? -7.209 -0.247 -5.235 1.00 47.62 133 ASN A CA 1
ATOM 1017 C C . ASN A 1 133 ? -6.035 0.732 -5.167 1.00 47.62 133 ASN A C 1
ATOM 1019 O O . ASN A 1 133 ? -6.269 1.933 -5.277 1.00 47.62 133 ASN A O 1
ATOM 1023 N N . MET A 1 134 ? -4.791 0.253 -5.104 1.00 48.50 134 MET A N 1
ATOM 1024 C CA . MET A 1 134 ? -3.628 1.136 -5.139 1.00 48.50 134 MET A CA 1
ATOM 1025 C C . MET A 1 134 ? -3.432 1.857 -6.485 1.00 48.50 134 MET A C 1
ATOM 1027 O O . MET A 1 134 ? -2.733 2.865 -6.551 1.00 48.50 134 MET A O 1
ATOM 1031 N N . ILE A 1 135 ? -4.102 1.396 -7.552 1.00 40.94 135 ILE A N 1
ATOM 1032 C CA . ILE A 1 135 ? -4.120 2.052 -8.874 1.00 40.94 135 ILE A CA 1
ATOM 1033 C C . ILE A 1 135 ? -5.482 2.654 -9.251 1.00 40.94 135 ILE A C 1
ATOM 1035 O O . ILE A 1 135 ? -5.558 3.508 -10.137 1.00 40.94 135 ILE A O 1
ATOM 1039 N N . HIS A 1 136 ? -6.572 2.281 -8.577 1.00 43.94 136 HIS A N 1
ATOM 1040 C CA . HIS A 1 136 ? -7.923 2.598 -9.052 1.00 43.94 136 HIS A CA 1
ATOM 1041 C C . HIS A 1 136 ? -8.693 3.655 -8.257 1.00 43.94 136 HIS A C 1
ATOM 1043 O O . HIS A 1 136 ? -9.894 3.802 -8.482 1.00 43.94 136 HIS A O 1
ATOM 1049 N N . CYS A 1 137 ? -8.021 4.511 -7.481 1.00 36.50 137 CYS A N 1
ATOM 1050 C CA . CYS A 1 137 ? -8.618 5.774 -7.008 1.00 36.50 137 CYS A CA 1
ATOM 1051 C C . CYS A 1 137 ? -9.152 6.666 -8.159 1.00 36.50 137 CYS A C 1
ATOM 1053 O O . CYS A 1 137 ? -9.906 7.604 -7.924 1.00 36.50 137 CYS A O 1
ATOM 1055 N N . THR A 1 138 ? -8.808 6.363 -9.418 1.00 38.56 138 THR A N 1
ATOM 1056 C CA . THR A 1 138 ? -9.324 7.017 -10.635 1.00 38.56 138 THR A CA 1
ATOM 1057 C C . THR A 1 138 ? -10.527 6.304 -11.280 1.00 38.56 138 THR A C 1
ATOM 1059 O O . THR A 1 138 ? -11.155 6.848 -12.192 1.00 38.56 138 THR A O 1
ATOM 1062 N N . GLY A 1 139 ? -10.888 5.098 -10.828 1.00 41.31 139 GLY A N 1
ATOM 1063 C CA . GLY A 1 139 ? -12.037 4.341 -11.323 1.00 41.31 139 GLY A CA 1
ATOM 1064 C C . GLY A 1 139 ? -13.317 4.749 -10.598 1.00 41.31 139 GLY A C 1
ATOM 1065 O O . GLY A 1 139 ? -13.548 4.325 -9.473 1.00 41.31 139 GLY A O 1
ATOM 1066 N N . ARG A 1 140 ? -14.182 5.525 -11.262 1.00 41.03 140 ARG A N 1
ATOM 1067 C CA . ARG A 1 140 ? -15.422 6.140 -10.731 1.00 41.03 140 ARG A CA 1
ATOM 1068 C C . ARG A 1 140 ? -16.458 5.210 -10.050 1.00 41.03 140 ARG A C 1
ATOM 1070 O O . ARG A 1 140 ? -17.477 5.719 -9.609 1.00 41.03 140 ARG A O 1
ATOM 1077 N N . ASN A 1 141 ? -16.235 3.894 -9.954 1.00 44.78 141 ASN A N 1
ATOM 1078 C CA . ASN A 1 141 ? -17.254 2.893 -9.590 1.00 44.78 141 ASN A CA 1
ATOM 1079 C C . ASN A 1 141 ? -16.816 1.831 -8.552 1.00 44.78 141 ASN A C 1
ATOM 1081 O O . ASN A 1 141 ? -17.407 0.753 -8.510 1.00 44.78 141 ASN A O 1
ATOM 1085 N N . ARG A 1 142 ? -15.798 2.075 -7.713 1.00 52.41 142 ARG A N 1
ATOM 1086 C CA . ARG A 1 142 ? -15.450 1.151 -6.609 1.00 52.41 142 ARG A CA 1
ATOM 1087 C C . ARG A 1 142 ? -15.730 1.774 -5.245 1.00 52.41 142 ARG A C 1
ATOM 1089 O O . ARG A 1 142 ? -15.538 2.973 -5.065 1.00 52.41 142 ARG A O 1
ATOM 1096 N N . SER A 1 143 ? -16.183 0.954 -4.292 1.00 55.03 143 SER A N 1
ATOM 1097 C CA . SER A 1 143 ? -16.325 1.374 -2.897 1.00 55.03 143 SER A CA 1
ATOM 1098 C C . SER A 1 143 ? -14.949 1.782 -2.354 1.00 55.03 143 SER A C 1
ATOM 1100 O O . SER A 1 143 ? -14.003 1.000 -2.511 1.00 55.03 143 SER A O 1
ATOM 1102 N N . PRO A 1 144 ? -14.821 2.961 -1.723 1.00 65.81 144 PRO A N 1
ATOM 1103 C CA . PRO A 1 144 ? -13.589 3.370 -1.060 1.00 65.81 144 PRO A CA 1
ATOM 1104 C C . PRO A 1 144 ? -13.088 2.287 -0.099 1.00 65.81 144 PRO A C 1
ATOM 1106 O O . PRO A 1 144 ? -13.893 1.625 0.560 1.00 65.81 144 PRO A O 1
ATOM 1109 N N . THR A 1 145 ? -11.766 2.113 -0.003 1.00 75.25 145 THR A N 1
ATOM 1110 C CA . THR A 1 145 ? -11.134 1.182 0.951 1.00 75.25 145 THR A CA 1
ATOM 1111 C C . THR A 1 145 ? -11.682 1.395 2.369 1.00 75.25 145 THR A C 1
ATOM 1113 O O . THR A 1 145 ? -12.068 0.431 3.027 1.00 75.25 145 THR A O 1
ATOM 1116 N N . SER A 1 146 ? -11.877 2.656 2.766 1.00 77.81 146 SER A N 1
ATOM 1117 C CA . SER A 1 146 ? -12.499 3.057 4.033 1.00 77.81 146 SER A CA 1
ATOM 1118 C C . SER A 1 146 ? -13.890 2.462 4.257 1.00 77.81 146 SER A C 1
ATOM 1120 O O . SER A 1 146 ? -14.162 1.929 5.330 1.00 77.81 146 SER A O 1
ATOM 1122 N N . SER A 1 147 ? -14.746 2.429 3.233 1.00 81.25 147 SER A N 1
ATOM 1123 C CA . SER A 1 147 ? -16.082 1.829 3.326 1.00 81.25 147 SER A CA 1
ATOM 1124 C C . SER A 1 147 ? -16.039 0.317 3.560 1.00 81.25 147 SER A C 1
ATOM 1126 O O . SER A 1 147 ? -16.866 -0.201 4.306 1.00 81.25 147 SER A O 1
ATOM 1128 N N . TYR A 1 148 ? -15.076 -0.397 2.963 1.00 81.19 148 TYR A N 1
ATOM 1129 C CA . TYR A 1 148 ? -14.906 -1.835 3.207 1.00 81.19 148 TYR A CA 1
ATOM 1130 C C . TYR A 1 148 ? -14.523 -2.104 4.666 1.00 81.19 148 TYR A C 1
ATOM 1132 O O . TYR A 1 148 ? -15.108 -2.980 5.307 1.00 81.19 148 TYR A O 1
ATOM 1140 N N . PHE A 1 149 ? -13.584 -1.321 5.203 1.00 83.75 149 PHE A N 1
ATOM 1141 C CA . PHE A 1 149 ? -13.100 -1.450 6.579 1.00 83.75 149 PHE A CA 1
ATOM 1142 C C . PHE A 1 149 ? -13.993 -0.773 7.628 1.00 83.75 149 PHE A C 1
ATOM 1144 O O . PHE A 1 149 ? -13.746 -0.937 8.817 1.00 83.75 149 PHE A O 1
ATOM 1151 N N . GLY A 1 150 ? -15.053 -0.068 7.220 1.00 85.50 150 GLY A N 1
ATOM 1152 C CA . GLY A 1 150 ? -15.945 0.637 8.145 1.00 85.50 150 GLY A CA 1
ATOM 1153 C C . GLY A 1 150 ? -15.272 1.825 8.838 1.00 85.50 150 GLY A C 1
ATOM 1154 O O . GLY A 1 150 ? -15.596 2.130 9.982 1.00 85.50 150 GLY A O 1
ATOM 1155 N N . LEU A 1 151 ? -14.317 2.466 8.164 1.00 85.50 151 LEU A N 1
ATOM 1156 C CA . LEU A 1 151 ? -13.632 3.660 8.643 1.00 85.50 151 LEU A CA 1
ATOM 1157 C C . LEU A 1 151 ? -14.136 4.900 7.906 1.00 85.50 151 LEU A C 1
ATOM 1159 O O . LEU A 1 151 ? -14.500 4.837 6.731 1.00 85.50 151 LEU A O 1
ATOM 1163 N N . ASP A 1 152 ? -14.104 6.041 8.587 1.00 87.50 152 ASP A N 1
ATOM 1164 C CA . ASP A 1 152 ? -14.278 7.330 7.929 1.00 87.50 152 ASP A CA 1
ATOM 1165 C C . ASP A 1 152 ? -13.075 7.621 7.017 1.00 87.50 152 ASP A C 1
ATOM 1167 O O . ASP A 1 152 ? -11.940 7.285 7.381 1.00 87.50 152 ASP A O 1
ATOM 1171 N N . PRO A 1 153 ? -13.288 8.238 5.839 1.00 82.94 153 PRO A N 1
ATOM 1172 C CA . PRO A 1 153 ? -12.194 8.744 5.025 1.00 82.94 153 PRO A CA 1
ATOM 1173 C C . PRO A 1 153 ? -11.332 9.756 5.800 1.00 82.94 153 PRO A C 1
ATOM 1175 O O . PRO A 1 153 ? -11.847 10.439 6.691 1.00 82.94 153 PRO A O 1
ATOM 1178 N N . PRO A 1 154 ? -10.050 9.915 5.442 1.00 80.44 154 PRO A N 1
ATOM 1179 C CA . PRO A 1 154 ? -9.139 10.783 6.165 1.00 80.44 154 PRO A CA 1
ATOM 1180 C C . PRO A 1 154 ? -9.472 12.256 5.919 1.00 80.44 154 PRO A C 1
ATOM 1182 O O . PRO A 1 154 ? -9.915 12.639 4.830 1.00 80.44 154 PRO A O 1
ATOM 1185 N N . THR A 1 155 ? -9.214 13.106 6.907 1.00 84.00 155 THR A N 1
ATOM 1186 C CA . THR A 1 155 ? -9.273 14.558 6.723 1.00 84.00 155 THR A CA 1
ATOM 1187 C C . THR A 1 155 ? -8.105 15.040 5.862 1.00 84.00 155 THR A C 1
ATOM 1189 O O . THR A 1 155 ? -7.082 14.370 5.723 1.00 84.00 155 THR A O 1
ATOM 1192 N N . LEU A 1 156 ? -8.218 16.246 5.300 1.00 78.94 156 LEU A N 1
ATOM 1193 C CA . LEU A 1 156 ? -7.127 16.847 4.528 1.00 78.94 156 LEU A CA 1
ATOM 1194 C C . LEU A 1 156 ? -5.833 16.983 5.351 1.00 78.94 156 LEU A C 1
ATOM 1196 O O . LEU A 1 156 ? -4.741 16.807 4.820 1.00 78.94 156 LEU A O 1
ATOM 1200 N N . GLU A 1 157 ? -5.949 17.254 6.649 1.00 79.31 157 GLU A N 1
ATOM 1201 C CA . GLU A 1 157 ? -4.804 17.342 7.561 1.00 79.31 157 GLU A CA 1
ATOM 1202 C C . GLU A 1 157 ? -4.114 15.985 7.730 1.00 79.31 157 GLU A C 1
ATOM 1204 O O . GLU A 1 157 ? -2.886 15.911 7.718 1.00 79.31 157 GLU A O 1
ATOM 1209 N N . GLU A 1 158 ? -4.892 14.902 7.804 1.00 76.06 158 GLU A N 1
ATOM 1210 C CA . GLU A 1 158 ? -4.362 13.537 7.850 1.00 76.06 158 GLU A CA 1
ATOM 1211 C C . GLU A 1 158 ? -3.677 13.126 6.538 1.00 76.06 158 GLU A C 1
ATOM 1213 O O . GLU A 1 158 ? -2.746 12.325 6.574 1.00 76.06 158 GLU A O 1
ATOM 1218 N N . TYR A 1 159 ? -4.096 13.682 5.393 1.00 72.38 159 TYR A N 1
ATOM 1219 C CA . TYR A 1 159 ? -3.401 13.499 4.113 1.00 72.38 159 TYR A CA 1
ATOM 1220 C C . TYR A 1 159 ? -2.080 14.277 4.047 1.00 72.38 159 TYR A C 1
ATOM 1222 O O . TYR A 1 159 ? -1.084 13.763 3.544 1.00 72.38 159 TYR A O 1
ATOM 1230 N N . ILE A 1 160 ? -2.071 15.533 4.496 1.00 71.19 160 ILE A N 1
ATOM 1231 C CA . ILE A 1 160 ? -0.926 16.432 4.292 1.00 71.19 160 ILE A CA 1
ATOM 1232 C C . ILE A 1 160 ? 0.147 16.240 5.371 1.00 71.19 160 ILE A C 1
ATOM 1234 O O . ILE A 1 160 ? 1.300 16.563 5.105 1.00 71.19 160 ILE A O 1
ATOM 1238 N N . TRP A 1 161 ? -0.219 15.706 6.545 1.00 63.41 161 TRP A N 1
ATOM 1239 C CA . TRP A 1 161 ? 0.652 15.470 7.703 1.00 63.41 161 TRP A CA 1
ATOM 1240 C C . TRP A 1 161 ? 1.779 16.508 7.815 1.00 63.41 161 TRP A C 1
ATOM 1242 O O . TRP A 1 161 ? 2.947 16.251 7.523 1.00 63.41 161 TRP A O 1
ATOM 1252 N N . ILE A 1 162 ? 1.414 17.732 8.194 1.00 48.75 162 ILE A N 1
ATOM 1253 C CA . ILE A 1 162 ? 2.410 18.755 8.506 1.00 48.75 162 ILE A CA 1
ATOM 1254 C C . ILE A 1 162 ? 2.914 18.441 9.913 1.00 48.75 162 ILE A C 1
ATOM 1256 O O . ILE A 1 162 ? 2.171 18.596 10.878 1.00 48.75 162 ILE A O 1
ATOM 1260 N N . ASN A 1 163 ? 4.166 17.998 10.028 1.00 43.12 163 ASN A N 1
ATOM 1261 C CA . ASN A 1 163 ? 4.909 18.103 11.282 1.00 43.12 163 ASN A CA 1
ATOM 1262 C C . ASN A 1 163 ? 4.946 19.584 11.691 1.00 43.12 163 ASN A C 1
ATOM 1264 O O . ASN A 1 163 ? 5.784 20.337 11.191 1.00 43.12 163 ASN A O 1
ATOM 1268 N N . THR A 1 164 ? 4.018 20.013 12.541 1.00 39.94 164 THR A N 1
ATOM 1269 C CA . THR A 1 164 ? 4.240 21.155 13.439 1.00 39.94 164 THR A CA 1
ATOM 1270 C C . THR A 1 164 ? 5.040 20.714 14.646 1.00 39.94 164 THR A C 1
ATOM 1272 O O . THR A 1 164 ? 4.709 19.636 15.188 1.00 39.94 164 THR A O 1
#

Secondary structure (DSSP, 8-state):
-----PPPHHHHHHHHHHHHTTT-S-TTEEEEEEEEEEEEPPPSS-HHHHHHHEETTTTEEEEEEEEEE-TTS-EEEEEEEE--------HHHHHTTS---SS--EEEEPTTSPPBTTEEPPPTT--HHHHTHHHHTT-TTS--HHHHHT-PPPPHHHHH----

Foldseek 3Di:
DFPFLFQDPVCQQVQLVLLVVVPDPDSQAFWAKEKDWDFDDQDPDDPVQSVQQAPPVVRTGTFIWMWTATLLGATGTTDDSDSHPQLEPPVVVVQVSHPDDPDRHAYEYDPSYDDDPRYDHDDPPPDVVLRVVSPVPVPPDDDGSNVVSVHHHDDPCSRNVDPD

Sequence (164 aa):
MLFGMTISPGKLGKVASAIYDKGAASLNIFGLIDGTMHEISKPSQGNKVQKAFNNGCKHLHALKYQSIVTPDGITSNFLGPYVDSRHEARVEEYLDIVPDAELPFALYGDPDYMISKCLYSPFEGVSLSVFNNMIHCTGRNRSPTSSYFGLDPPTLEEYIWINT